Protein AF-A0A1T5EWT8-F1 (afdb_monomer)

Radius of gyration: 28.23 Å; Cα contacts (8 Å, |Δi|>4): 73; chains: 1; bounding box: 55×45×78 Å

pLDDT: mean 75.73, std 15.2, range [33.06, 92.12]

Structure (mmCIF, N/CA/C/O backbone):
data_AF-A0A1T5EWT8-F1
#
_entry.id   AF-A0A1T5EWT8-F1
#
loop_
_atom_site.group_PDB
_atom_site.id
_atom_site.type_symbol
_atom_site.label_atom_id
_atom_site.label_alt_id
_atom_site.label_comp_id
_atom_site.label_asym_id
_atom_site.label_entity_id
_atom_site.label_seq_id
_atom_site.pdbx_PDB_ins_code
_atom_site.Cartn_x
_atom_site.Cartn_y
_atom_site.Cartn_z
_atom_site.occupancy
_atom_site.B_iso_or_equiv
_atom_site.auth_seq_id
_atom_site.auth_comp_id
_atom_site.auth_asym_id
_atom_site.auth_atom_id
_atom_site.pdbx_PDB_model_num
ATOM 1 N N . MET A 1 1 ? -28.311 -29.388 28.826 1.00 36.34 1 MET A N 1
ATOM 2 C CA . MET A 1 1 ? -28.467 -27.933 29.037 1.00 36.34 1 MET A CA 1
ATOM 3 C C . MET A 1 1 ? -27.223 -27.463 29.770 1.00 36.34 1 MET A C 1
ATOM 5 O O . MET A 1 1 ? -27.088 -27.756 30.947 1.00 36.34 1 MET A O 1
ATOM 9 N N . ALA A 1 2 ? -26.249 -26.907 29.046 1.00 33.06 2 ALA A N 1
ATOM 10 C CA . ALA A 1 2 ? -24.968 -26.504 29.621 1.00 33.06 2 ALA A CA 1
ATOM 11 C C . ALA A 1 2 ? -25.126 -25.134 30.290 1.00 33.06 2 ALA A C 1
ATOM 13 O O . ALA A 1 2 ? -25.465 -24.161 29.621 1.00 33.06 2 ALA A O 1
ATOM 14 N N . SER A 1 3 ? -24.929 -25.077 31.607 1.00 34.56 3 SER A N 1
ATOM 15 C CA . SER A 1 3 ? -24.889 -23.830 32.364 1.00 34.56 3 SER A CA 1
ATOM 16 C C . SER A 1 3 ? -23.587 -23.098 32.050 1.00 34.56 3 SER A C 1
ATOM 18 O O . SER A 1 3 ? -22.506 -23.507 32.478 1.00 34.56 3 SER A O 1
ATOM 20 N N . THR A 1 4 ? -23.682 -22.010 31.299 1.00 40.22 4 THR A N 1
ATOM 21 C CA . THR A 1 4 ? -22.616 -21.023 31.153 1.00 40.22 4 THR A CA 1
ATOM 22 C C . THR A 1 4 ? -22.440 -20.303 32.488 1.00 40.22 4 THR A C 1
ATOM 24 O O . THR A 1 4 ? -23.120 -19.324 32.785 1.00 40.22 4 THR A O 1
ATOM 27 N N . HIS A 1 5 ? -21.519 -20.798 33.316 1.00 33.97 5 HIS A N 1
ATOM 28 C CA . HIS A 1 5 ? -20.919 -19.996 34.374 1.00 33.97 5 HIS A CA 1
ATOM 29 C C . HIS A 1 5 ? -20.080 -18.903 33.704 1.00 33.97 5 HIS A C 1
ATOM 31 O O . HIS A 1 5 ? -18.910 -19.102 33.388 1.00 33.97 5 HIS A O 1
ATOM 37 N N . VAL A 1 6 ? -20.700 -17.752 33.442 1.00 40.50 6 VAL A N 1
ATOM 38 C CA . VAL A 1 6 ? -19.966 -16.504 33.228 1.00 40.50 6 VAL A CA 1
ATOM 39 C C . VAL A 1 6 ? -19.282 -16.216 34.559 1.00 40.50 6 VAL A C 1
ATOM 41 O O . VAL A 1 6 ? -19.952 -15.911 35.545 1.00 40.50 6 VAL A O 1
ATOM 44 N N . GLY A 1 7 ? -17.968 -16.435 34.615 1.00 40.06 7 GLY A N 1
ATOM 45 C CA . GLY A 1 7 ? -17.171 -16.154 35.802 1.00 40.06 7 GLY A CA 1
ATOM 46 C C . GLY A 1 7 ? -17.438 -14.724 36.259 1.00 40.06 7 GLY A C 1
ATOM 47 O O . GLY A 1 7 ? -17.273 -13.782 35.486 1.00 40.06 7 GLY A O 1
ATOM 48 N N . GLN A 1 8 ? -17.897 -14.569 37.501 1.00 40.59 8 GLN A N 1
ATOM 49 C CA . GLN A 1 8 ? -17.891 -13.278 38.173 1.00 40.59 8 GLN A CA 1
ATOM 50 C C . GLN A 1 8 ? -16.434 -12.820 38.218 1.00 40.59 8 GLN A C 1
ATOM 52 O O . GLN A 1 8 ? -15.625 -13.416 38.925 1.00 40.59 8 GLN A O 1
ATOM 57 N N . ALA A 1 9 ? -16.088 -11.804 37.427 1.00 42.19 9 ALA A N 1
ATOM 58 C CA . ALA A 1 9 ? -14.804 -11.137 37.554 1.00 42.19 9 ALA A CA 1
ATOM 59 C C . ALA A 1 9 ? -14.695 -10.614 38.995 1.00 42.19 9 ALA A C 1
ATOM 61 O O . ALA A 1 9 ? -15.538 -9.828 39.437 1.00 42.19 9 ALA A O 1
ATOM 62 N N . ASN A 1 10 ? -13.700 -11.098 39.743 1.00 46.22 10 ASN A N 1
ATOM 63 C CA . ASN A 1 10 ? -13.383 -10.566 41.062 1.00 46.22 10 ASN A CA 1
ATOM 64 C C . ASN A 1 10 ? -13.120 -9.063 40.916 1.00 46.22 10 ASN A C 1
ATOM 66 O O . ASN A 1 10 ? -12.377 -8.644 40.031 1.00 46.22 10 ASN A O 1
ATOM 70 N N . GLN A 1 11 ? -13.695 -8.242 41.799 1.00 49.72 11 GLN A N 1
ATOM 71 C CA . GLN A 1 11 ? -13.487 -6.787 41.782 1.00 49.72 11 GLN A CA 1
ATOM 72 C C . GLN A 1 11 ? -12.001 -6.386 41.880 1.00 49.72 11 GLN A C 1
ATOM 74 O O . GLN A 1 11 ? -11.650 -5.270 41.517 1.00 49.72 11 GLN A O 1
ATOM 79 N N . SER A 1 12 ? -11.130 -7.293 42.334 1.00 46.75 12 SER A N 1
ATOM 80 C CA . SER A 1 12 ? -9.677 -7.112 42.395 1.00 46.75 12 SER A CA 1
ATOM 81 C C . SER A 1 12 ? -8.965 -7.143 41.038 1.00 46.75 12 SER A C 1
ATOM 83 O O . SER A 1 12 ? -7.835 -6.673 40.968 1.00 46.75 12 SER A O 1
ATOM 85 N N . ASP A 1 13 ? -9.598 -7.661 39.980 1.00 46.41 13 ASP A N 1
ATOM 86 C CA . ASP A 1 13 ? -9.017 -7.712 38.625 1.00 46.41 13 ASP A CA 1
ATOM 87 C C . ASP A 1 13 ? -9.466 -6.527 37.750 1.00 46.41 13 ASP A C 1
ATOM 89 O O . ASP A 1 13 ? -9.161 -6.453 36.558 1.00 46.41 13 ASP A O 1
ATOM 93 N N . LEU A 1 14 ? -10.196 -5.571 38.334 1.00 51.03 14 LEU A N 1
ATOM 94 C CA . LEU A 1 14 ? -10.578 -4.335 37.663 1.00 51.03 14 LEU A CA 1
ATOM 95 C C . LEU A 1 14 ? -9.383 -3.379 37.641 1.00 51.03 14 LEU A C 1
ATOM 97 O O . LEU A 1 14 ? -9.090 -2.685 38.613 1.00 51.03 14 LEU A O 1
ATOM 101 N N . VAL A 1 15 ? -8.707 -3.312 36.497 1.00 52.56 15 VAL A N 1
ATOM 102 C CA . VAL A 1 15 ? -7.707 -2.277 36.232 1.00 52.56 15 VAL A CA 1
ATOM 103 C C . VAL A 1 15 ? -8.440 -0.978 35.893 1.00 52.56 15 VAL A C 1
ATOM 105 O O . VAL A 1 15 ? -8.983 -0.828 34.799 1.00 52.56 15 VAL A O 1
ATOM 108 N N . SER A 1 16 ? -8.477 -0.029 36.833 1.00 55.56 16 SER A N 1
ATOM 109 C CA . SER A 1 16 ? -8.959 1.327 36.556 1.00 55.56 16 SER A CA 1
ATOM 110 C C . SER A 1 16 ? -7.821 2.171 35.988 1.00 55.56 16 SER A C 1
ATOM 112 O O . SER A 1 16 ? -6.844 2.448 36.685 1.00 55.56 16 SER A O 1
ATOM 114 N N . VAL A 1 17 ? -7.949 2.597 34.735 1.00 58.59 17 VAL A N 1
ATOM 115 C CA . VAL A 1 17 ? -7.012 3.539 34.113 1.00 58.59 17 VAL A CA 1
ATOM 116 C C . VAL A 1 17 ? -7.617 4.934 34.196 1.00 58.59 17 VAL A C 1
ATOM 118 O O . VAL A 1 17 ? -8.665 5.190 33.602 1.00 58.59 17 VAL A O 1
ATOM 121 N N . ASP A 1 18 ? -6.973 5.827 34.946 1.00 60.41 18 ASP A N 1
ATOM 122 C CA . ASP A 1 18 ? -7.370 7.232 34.993 1.00 60.41 18 ASP A CA 1
ATOM 123 C C . ASP A 1 18 ? -6.836 7.955 33.750 1.00 60.41 18 ASP A C 1
ATOM 125 O O . ASP A 1 18 ? -5.627 8.036 33.521 1.00 60.41 18 ASP A O 1
ATOM 129 N N . VAL A 1 19 ? -7.747 8.440 32.907 1.00 65.06 19 VAL A N 1
ATOM 130 C CA . VAL A 1 19 ? -7.409 9.163 31.679 1.00 65.06 19 VAL A CA 1
ATOM 131 C C . VAL A 1 19 ? -7.452 10.655 31.985 1.00 65.06 19 VAL A C 1
ATOM 133 O O . VAL A 1 19 ? -8.517 11.218 32.253 1.00 65.06 19 VAL A O 1
ATOM 136 N N . SER A 1 20 ? -6.300 11.322 31.909 1.00 68.12 20 SER A N 1
ATOM 137 C CA . SER A 1 20 ? -6.200 12.762 32.162 1.00 68.12 20 SER A CA 1
ATOM 138 C C . SER A 1 20 ? -7.182 13.555 31.287 1.00 68.12 20 SER A C 1
ATOM 140 O O . SER A 1 20 ? -7.195 13.421 30.067 1.00 68.12 20 SER A O 1
ATOM 142 N N . GLY A 1 21 ? -8.019 14.386 31.918 1.00 65.94 21 GLY A N 1
ATOM 143 C CA . GLY A 1 21 ? -9.038 15.200 31.242 1.00 65.94 21 GLY A CA 1
ATOM 144 C C . GLY A 1 21 ? -10.405 14.525 31.083 1.00 65.94 21 GLY A C 1
ATOM 145 O O . GLY A 1 21 ? -11.394 15.214 30.843 1.00 65.94 21 GLY A O 1
ATOM 146 N N . ALA A 1 22 ? -10.518 13.214 31.310 1.00 61.38 22 ALA A N 1
ATOM 147 C CA . ALA A 1 22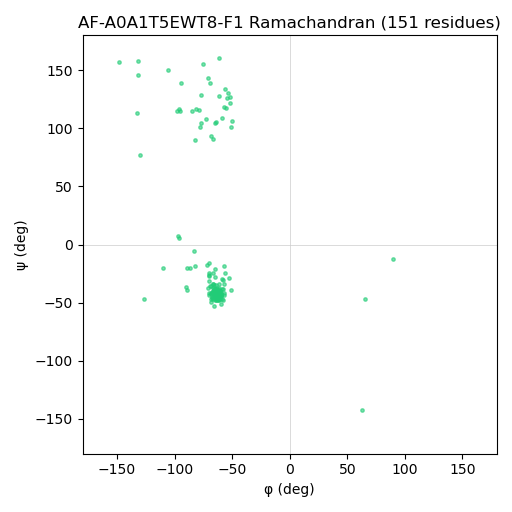 ? -11.796 12.512 31.198 1.00 61.38 22 ALA A CA 1
ATOM 148 C C . ALA A 1 22 ? -12.786 12.888 32.319 1.00 61.38 22 ALA A C 1
ATOM 150 O O . ALA A 1 22 ? -13.996 12.803 32.118 1.00 61.38 22 ALA A O 1
ATOM 151 N N . ALA A 1 23 ? -12.285 13.347 33.471 1.00 65.62 23 ALA A N 1
ATOM 152 C CA . ALA A 1 23 ? -13.091 13.905 34.563 1.00 65.62 23 ALA A CA 1
ATOM 153 C C . ALA A 1 23 ? -13.704 15.283 34.235 1.00 65.62 23 ALA A C 1
ATOM 155 O O . ALA A 1 23 ? -14.624 15.725 34.916 1.00 65.62 23 ALA A O 1
ATOM 156 N N . VAL A 1 24 ? -13.203 15.964 33.197 1.00 71.62 24 VAL A N 1
ATOM 157 C CA . VAL A 1 24 ? -13.738 17.253 32.721 1.00 71.62 24 VAL A CA 1
ATOM 158 C C . VAL A 1 24 ? -14.953 17.037 31.806 1.00 71.62 24 VAL A C 1
ATOM 160 O O . VAL A 1 24 ? -15.758 17.944 31.602 1.00 71.62 24 VAL A O 1
ATOM 163 N N . LEU A 1 25 ? -15.120 15.822 31.271 1.00 66.12 25 LEU A N 1
ATOM 164 C CA . LEU A 1 25 ? -16.268 15.446 30.453 1.00 66.12 25 LEU A CA 1
ATOM 165 C C . LEU A 1 25 ? -17.484 15.191 31.351 1.00 66.12 25 LEU A C 1
ATOM 167 O O . LEU A 1 25 ? -17.421 14.397 32.287 1.00 66.12 25 LEU A O 1
ATOM 171 N N . SER A 1 26 ? -18.610 15.830 31.039 1.00 76.56 26 SER A N 1
ATOM 172 C CA . SER A 1 26 ? -19.885 15.630 31.737 1.00 76.56 26 SER A CA 1
ATOM 173 C C . SER A 1 26 ? -21.036 15.420 30.748 1.00 76.56 26 SER A C 1
ATOM 175 O O . SER A 1 26 ? -20.939 15.775 29.570 1.00 76.56 26 SER A O 1
ATOM 177 N N . GLY A 1 27 ? -22.121 14.798 31.219 1.00 79.62 27 GLY A N 1
ATOM 178 C CA . GLY A 1 27 ? -23.321 14.531 30.419 1.00 79.62 27 GLY A CA 1
ATOM 179 C C . GLY A 1 27 ? -23.070 13.594 29.231 1.00 79.62 27 GLY A C 1
ATOM 180 O O . GLY A 1 27 ? -22.273 12.663 29.316 1.00 79.62 27 GLY A O 1
ATOM 181 N N . ALA A 1 28 ? -23.729 13.861 28.102 1.00 74.81 28 ALA A N 1
ATOM 182 C CA . ALA A 1 28 ? -23.690 13.011 26.907 1.00 74.81 28 ALA A CA 1
ATOM 183 C C . ALA A 1 28 ? -22.274 12.796 26.331 1.00 74.81 28 ALA A C 1
ATOM 185 O O . ALA A 1 28 ? -21.981 11.739 25.777 1.00 74.81 28 ALA A O 1
ATOM 186 N N . ALA A 1 29 ? -21.362 13.763 26.489 1.00 70.00 29 ALA A N 1
ATOM 187 C CA . ALA A 1 29 ? -19.979 13.622 26.027 1.00 70.00 29 ALA A CA 1
ATOM 188 C C . ALA A 1 29 ? -19.217 12.536 26.805 1.00 70.00 29 ALA A C 1
ATOM 190 O O . ALA A 1 29 ? -18.384 11.831 26.234 1.00 70.00 29 ALA A O 1
ATOM 191 N N . ARG A 1 30 ? -19.530 12.376 28.098 1.00 76.44 30 ARG A N 1
ATOM 192 C CA . ARG A 1 30 ? -18.946 11.328 28.938 1.00 76.44 30 ARG A CA 1
ATOM 193 C C . ARG A 1 30 ? -19.451 9.946 28.529 1.00 76.44 30 ARG A C 1
ATOM 195 O O . ARG A 1 30 ? -18.649 9.028 28.416 1.00 76.44 30 ARG A O 1
ATOM 202 N N . GLU A 1 31 ? -20.742 9.816 28.238 1.00 73.44 31 GLU A N 1
ATOM 203 C CA . GLU A 1 31 ? -21.340 8.551 27.789 1.00 73.44 31 GLU A CA 1
ATOM 204 C C . GLU A 1 31 ? -20.754 8.078 26.452 1.00 73.44 31 GLU A C 1
ATOM 206 O O . GLU A 1 31 ? -20.399 6.907 26.310 1.00 73.44 31 GLU A O 1
ATOM 211 N N . VAL A 1 32 ? -20.584 8.995 25.491 1.00 75.00 32 VAL A N 1
ATOM 212 C CA . VAL A 1 32 ? -19.951 8.695 24.194 1.00 75.00 32 VAL A CA 1
ATOM 213 C C . VAL A 1 32 ? -18.498 8.265 24.383 1.00 75.00 32 VAL A C 1
ATOM 215 O O . VAL A 1 32 ? -18.066 7.278 23.789 1.00 75.00 32 VAL A O 1
ATOM 218 N N . PHE A 1 33 ? -17.752 8.967 25.236 1.00 74.50 33 PHE A N 1
ATOM 219 C CA . PHE A 1 33 ? -16.370 8.623 25.555 1.00 74.50 33 PHE A CA 1
ATOM 220 C C . PHE A 1 33 ? -16.252 7.245 26.223 1.00 74.50 33 PHE A C 1
ATOM 222 O O . PHE A 1 33 ? -15.457 6.415 25.783 1.00 74.50 33 PHE A O 1
ATOM 229 N N . ASP A 1 34 ? -17.078 6.964 27.232 1.00 79.19 34 ASP A N 1
ATOM 230 C CA . ASP A 1 34 ? -17.0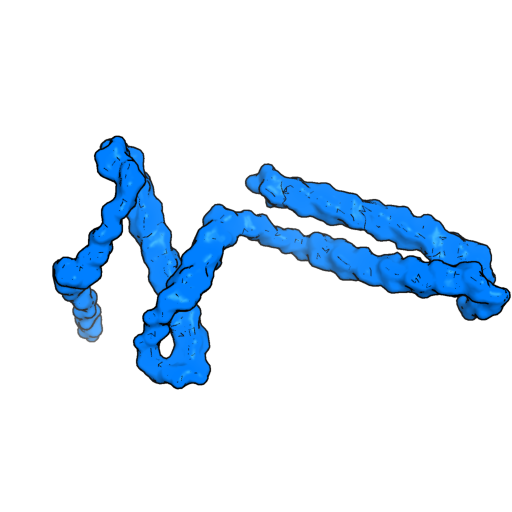82 5.672 27.925 1.00 79.19 34 ASP A CA 1
ATOM 231 C C . ASP A 1 34 ? -17.477 4.528 26.981 1.00 79.19 34 ASP A C 1
ATOM 233 O O . ASP A 1 34 ? -16.902 3.439 27.052 1.00 79.19 34 ASP A O 1
ATOM 237 N N . SER A 1 35 ? -18.422 4.766 26.067 1.00 75.25 35 SER A N 1
ATOM 238 C CA . SER A 1 35 ? -18.784 3.801 25.026 1.00 75.25 35 SER A CA 1
ATOM 239 C C . SER A 1 35 ? -17.624 3.544 24.061 1.00 75.25 35 SER A C 1
ATOM 241 O O . SER A 1 35 ? -17.320 2.388 23.767 1.00 75.25 35 SER A O 1
ATOM 243 N N . ALA A 1 36 ? -16.951 4.600 23.597 1.00 75.25 36 ALA A N 1
ATOM 244 C CA . ALA A 1 36 ? -15.827 4.490 22.672 1.00 75.25 36 ALA A CA 1
ATOM 245 C C . ALA A 1 36 ? -14.636 3.751 23.299 1.00 75.25 36 ALA A C 1
ATOM 247 O O . ALA A 1 36 ? -14.049 2.881 22.659 1.00 75.25 36 ALA A O 1
ATOM 248 N N . ILE A 1 37 ? -14.312 4.028 24.567 1.00 80.38 37 ILE A N 1
ATOM 249 C CA . ILE A 1 37 ? -13.247 3.312 25.282 1.00 80.38 37 ILE A CA 1
ATOM 250 C C . ILE A 1 37 ? -13.602 1.844 25.489 1.00 80.38 37 ILE A C 1
ATOM 252 O O . ILE A 1 37 ? -12.746 0.983 25.292 1.00 80.38 37 ILE A O 1
ATOM 256 N N . LYS A 1 38 ? -14.847 1.532 25.870 1.00 80.12 38 LYS A N 1
ATOM 257 C CA . LYS A 1 38 ? -15.281 0.135 26.016 1.00 80.12 38 LYS A CA 1
ATOM 258 C C . LYS A 1 38 ? -15.152 -0.620 24.700 1.00 80.12 38 LYS A C 1
ATOM 260 O O . LYS A 1 38 ? -14.637 -1.733 24.697 1.00 80.12 38 LYS A O 1
ATOM 265 N N . GLN A 1 39 ? -15.575 -0.008 23.598 1.00 80.50 39 GLN A N 1
ATOM 266 C CA . GLN A 1 39 ? -15.438 -0.605 22.276 1.00 80.50 39 GLN A CA 1
ATOM 267 C C . GLN A 1 39 ? -13.964 -0.810 21.901 1.00 80.50 39 GLN A C 1
ATOM 269 O O . GLN A 1 39 ? -13.584 -1.912 21.519 1.00 80.50 39 GLN A O 1
ATOM 274 N N . TYR A 1 40 ? -13.122 0.206 22.100 1.00 81.38 40 TYR A N 1
ATOM 275 C CA . TYR A 1 40 ? -11.682 0.116 21.861 1.00 81.38 40 TYR A CA 1
ATOM 276 C C . TYR A 1 40 ? -11.021 -1.004 22.677 1.00 81.38 40 TYR A C 1
ATOM 278 O O . TYR A 1 40 ? -10.224 -1.774 22.148 1.00 81.38 40 TYR A O 1
ATOM 286 N N . ALA A 1 41 ? -11.376 -1.136 23.957 1.00 83.00 41 ALA A N 1
ATOM 287 C CA . ALA A 1 41 ? -10.854 -2.192 24.818 1.00 83.00 41 ALA A CA 1
ATOM 288 C C . ALA A 1 41 ? -11.271 -3.590 24.333 1.00 83.00 41 ALA A C 1
ATOM 290 O O . ALA A 1 41 ? -10.455 -4.509 24.356 1.00 83.00 41 ALA A O 1
ATOM 291 N N . VAL A 1 42 ? -12.515 -3.750 23.867 1.00 84.38 42 VAL A N 1
ATOM 292 C CA . VAL A 1 42 ? -12.997 -5.015 23.289 1.00 84.38 42 VAL A CA 1
ATOM 293 C C . VAL A 1 42 ? -12.233 -5.354 22.010 1.00 84.38 42 VAL A C 1
ATOM 295 O O . VAL A 1 42 ? -11.743 -6.473 21.885 1.00 84.38 42 VAL A O 1
ATOM 298 N N . GLU A 1 43 ? -12.074 -4.393 21.099 1.00 83.75 43 GLU A N 1
ATOM 299 C CA . GLU A 1 43 ? -11.318 -4.584 19.854 1.00 83.75 43 GLU A CA 1
ATOM 300 C C . GLU A 1 43 ? -9.849 -4.938 20.133 1.00 83.75 43 GLU A C 1
ATOM 302 O O . GLU A 1 43 ? -9.294 -5.827 19.486 1.00 83.75 43 GLU A O 1
ATOM 307 N N . LEU A 1 44 ? -9.233 -4.301 21.138 1.00 86.12 44 LEU A N 1
ATOM 308 C CA . LEU A 1 44 ? -7.863 -4.589 21.569 1.00 86.12 44 LEU A CA 1
ATOM 309 C C . LEU A 1 44 ? -7.707 -5.999 22.103 1.00 86.12 44 LEU A C 1
ATOM 311 O O . LEU A 1 44 ? -6.789 -6.707 21.691 1.00 86.12 44 LEU A O 1
ATOM 315 N N . LEU A 1 45 ? -8.599 -6.425 22.989 1.00 86.94 45 LEU A N 1
ATOM 316 C CA . LEU A 1 45 ? -8.546 -7.772 23.544 1.00 86.94 45 LEU A CA 1
ATOM 317 C C . LEU A 1 45 ? -8.775 -8.840 22.470 1.00 86.94 45 LEU A C 1
ATOM 319 O O . LEU A 1 45 ? -8.090 -9.864 22.492 1.00 86.94 45 LEU A O 1
ATOM 323 N N . ASP A 1 46 ? -9.674 -8.595 21.515 1.00 86.69 46 ASP A N 1
ATOM 324 C CA . ASP A 1 46 ? -9.929 -9.524 20.413 1.00 86.69 46 ASP A CA 1
ATOM 325 C C . ASP A 1 46 ? -8.697 -9.666 19.507 1.00 86.69 46 ASP A C 1
ATOM 327 O O . ASP A 1 46 ? -8.213 -10.775 19.273 1.00 86.69 46 ASP A O 1
ATOM 331 N N . GLU A 1 47 ? -8.087 -8.552 19.098 1.00 85.75 47 GLU A N 1
ATOM 332 C CA . GLU A 1 47 ? -6.898 -8.579 18.243 1.00 85.75 47 GLU A CA 1
ATOM 333 C C . GLU A 1 47 ? -5.687 -9.208 18.952 1.00 85.75 47 GLU A C 1
ATOM 335 O O . GLU A 1 47 ? -4.953 -10.012 18.369 1.00 85.75 47 GLU A O 1
ATOM 340 N N . VAL A 1 48 ? -5.503 -8.908 20.240 1.00 88.50 48 VAL A N 1
ATOM 341 C CA . VAL A 1 48 ? -4.477 -9.551 21.071 1.00 88.50 48 VAL A CA 1
ATOM 342 C C . VAL A 1 48 ? -4.715 -11.059 21.159 1.00 88.50 48 VAL A C 1
ATOM 344 O O . VAL A 1 48 ? -3.757 -11.829 21.059 1.00 88.50 48 VAL A O 1
ATOM 347 N N . SER A 1 49 ? -5.969 -11.500 21.288 1.00 86.69 49 SER A N 1
ATOM 348 C CA . SER A 1 49 ? -6.309 -12.925 21.313 1.00 86.69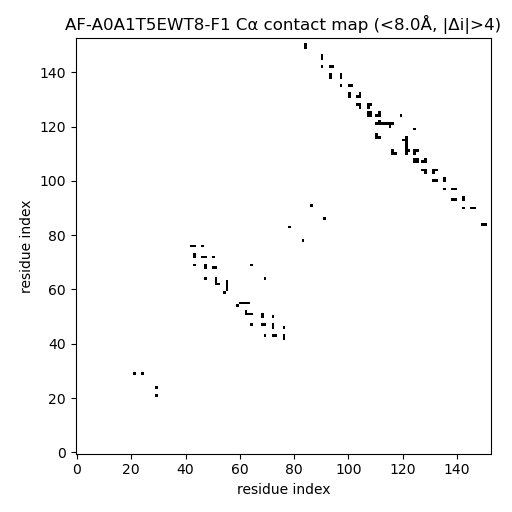 49 SER A CA 1
ATOM 349 C C . SER A 1 49 ? -5.987 -13.628 19.989 1.00 86.69 49 SER A C 1
ATOM 351 O O . SER A 1 49 ? -5.513 -14.765 19.995 1.00 86.69 49 SER A O 1
ATOM 353 N N . LEU A 1 50 ? -6.145 -12.946 18.849 1.00 85.69 50 LEU A N 1
ATOM 354 C CA . LEU A 1 50 ? -5.767 -13.480 17.539 1.00 85.69 50 LEU A CA 1
ATOM 355 C C . LEU A 1 50 ? -4.252 -13.671 17.420 1.00 85.69 50 LEU A C 1
ATOM 357 O O . LEU A 1 50 ? -3.796 -14.724 16.960 1.00 85.69 50 LEU A O 1
ATOM 361 N N . TYR A 1 51 ? -3.464 -12.690 17.861 1.00 83.12 51 TYR A N 1
ATOM 362 C CA . TYR A 1 51 ? -2.003 -12.804 17.880 1.00 83.12 51 TYR A CA 1
ATOM 363 C C . TYR A 1 51 ? -1.512 -13.869 18.863 1.00 83.12 51 TYR A C 1
ATOM 365 O O . TYR A 1 51 ? -0.570 -14.604 18.553 1.00 83.12 51 TYR A O 1
ATOM 373 N N . GLU A 1 52 ? -2.160 -13.992 20.021 1.00 86.31 52 GLU A N 1
ATOM 374 C CA . GLU A 1 52 ? -1.913 -15.068 20.980 1.00 86.31 52 GLU A CA 1
ATOM 375 C C . GLU A 1 52 ? -2.172 -16.429 20.330 1.00 86.31 52 GLU A C 1
ATOM 377 O O . GLU A 1 52 ? -1.273 -17.264 20.298 1.00 86.31 52 GLU A O 1
ATOM 382 N N . LEU A 1 53 ? -3.334 -16.620 19.700 1.00 84.88 53 LEU A N 1
ATOM 383 C CA . LEU A 1 53 ? -3.696 -17.858 19.007 1.00 84.88 53 LEU A CA 1
ATOM 384 C C . LEU A 1 53 ? -2.686 -18.249 17.921 1.00 84.88 53 LEU A C 1
ATOM 386 O O . LEU A 1 53 ? -2.348 -19.429 17.787 1.00 84.88 53 LEU A O 1
ATOM 390 N N . GLN A 1 54 ? -2.202 -17.282 17.139 1.00 82.38 54 GLN A N 1
ATOM 391 C CA . GLN A 1 54 ? -1.174 -17.517 16.121 1.00 82.38 54 GLN A CA 1
ATOM 392 C C . GLN A 1 54 ? 0.168 -17.907 16.743 1.00 82.38 54 GLN A C 1
ATOM 394 O O . GLN A 1 54 ? 0.829 -18.823 16.253 1.00 82.38 54 GLN A O 1
ATOM 399 N N . HIS A 1 55 ? 0.564 -17.240 17.826 1.00 80.50 55 HIS A N 1
ATOM 400 C CA . HIS A 1 55 ? 1.812 -17.529 18.523 1.00 80.50 55 HIS A CA 1
ATOM 401 C C . HIS A 1 55 ? 1.767 -18.900 19.214 1.00 80.50 55 HIS A C 1
ATOM 403 O O . HIS A 1 55 ? 2.696 -19.696 19.075 1.00 80.50 55 HIS A O 1
ATOM 409 N N . ARG A 1 56 ? 0.642 -19.224 19.860 1.00 77.81 56 ARG A N 1
ATOM 410 C CA . ARG A 1 56 ? 0.378 -20.491 20.550 1.00 77.81 56 ARG A CA 1
ATOM 411 C C . ARG A 1 56 ? 0.498 -21.697 19.629 1.00 77.81 56 ARG A C 1
ATOM 413 O O . ARG A 1 56 ? 1.055 -22.717 20.013 1.00 77.81 56 ARG A O 1
ATOM 420 N N . ARG A 1 57 ? 0.054 -21.571 18.373 1.00 73.00 57 ARG A N 1
ATOM 421 C CA . ARG A 1 57 ? 0.243 -22.630 17.363 1.00 73.00 57 ARG A CA 1
ATOM 422 C C . ARG A 1 57 ? 1.713 -23.019 17.165 1.00 73.00 57 ARG A C 1
ATOM 424 O O . ARG A 1 57 ? 1.964 -24.142 16.745 1.00 73.00 57 ARG A O 1
ATOM 431 N N . ASN A 1 58 ? 2.651 -22.123 17.476 1.00 72.75 58 ASN A N 1
ATOM 432 C CA . ASN A 1 58 ? 4.072 -22.298 17.194 1.00 72.75 58 ASN A CA 1
ATOM 433 C C . ASN A 1 58 ? 4.945 -22.514 18.442 1.00 72.75 58 ASN A C 1
ATOM 435 O O . ASN A 1 58 ? 6.058 -23.010 18.285 1.00 72.75 58 ASN A O 1
ATOM 439 N N . THR A 1 59 ? 4.505 -22.139 19.653 1.00 76.25 59 THR A N 1
ATOM 440 C CA . THR A 1 59 ? 5.407 -22.090 20.827 1.00 76.25 59 THR A CA 1
ATOM 441 C C . THR A 1 59 ? 4.947 -22.871 22.058 1.00 76.25 59 THR A C 1
ATOM 443 O O . THR A 1 59 ? 5.750 -23.590 22.647 1.00 76.25 59 THR A O 1
ATOM 446 N N . SER A 1 60 ? 3.688 -22.753 22.478 1.00 74.44 60 SER A N 1
ATOM 447 C CA . SER A 1 60 ? 3.198 -23.295 23.756 1.00 74.44 60 SER A CA 1
ATOM 448 C C . SER A 1 60 ? 1.733 -23.702 23.647 1.00 74.44 60 SER A C 1
ATOM 450 O O . SER A 1 60 ? 1.020 -23.190 22.804 1.00 74.44 60 SER A O 1
ATOM 452 N N . ILE A 1 61 ? 1.252 -24.604 24.503 1.00 74.94 61 ILE A N 1
ATOM 453 C CA . ILE A 1 61 ? -0.172 -24.996 24.558 1.00 74.94 61 ILE A CA 1
ATOM 454 C C . ILE A 1 61 ? -0.973 -24.043 25.465 1.00 74.94 61 ILE A C 1
ATOM 456 O O . ILE A 1 61 ? -2.196 -23.953 25.358 1.00 74.94 61 ILE A O 1
ATOM 460 N N . VAL A 1 62 ? -0.290 -23.318 26.354 1.00 80.94 62 VAL A N 1
ATOM 461 C CA . VAL A 1 62 ? -0.910 -22.435 27.350 1.00 80.94 62 VAL A CA 1
ATOM 4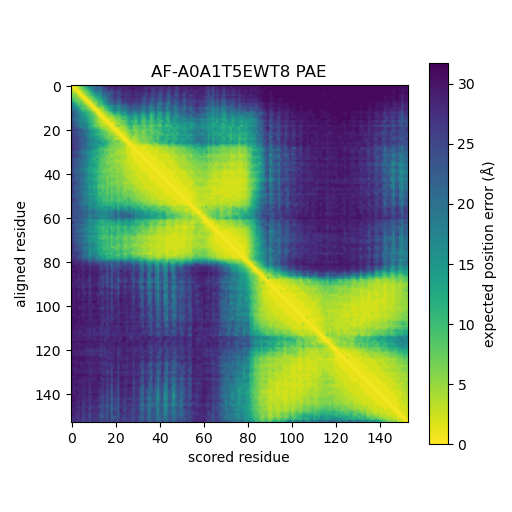62 C C . VAL A 1 62 ? -0.986 -21.003 26.815 1.00 80.94 62 VAL A C 1
ATOM 464 O O . VAL A 1 62 ? 0.006 -20.549 26.239 1.00 80.94 62 VAL A O 1
ATOM 467 N N . PRO A 1 63 ? -2.099 -20.275 27.039 1.00 76.31 63 PRO A N 1
ATOM 468 C CA . PRO A 1 63 ? -2.205 -18.887 26.623 1.00 76.31 63 PRO A CA 1
ATOM 469 C C . PRO A 1 63 ? -1.173 -17.986 27.292 1.00 76.31 63 PRO A C 1
ATOM 471 O O . PRO A 1 63 ? -1.055 -17.979 28.519 1.00 76.31 63 PRO A O 1
ATOM 474 N N . GLN A 1 64 ? -0.438 -17.217 26.491 1.00 80.75 64 GLN A N 1
ATOM 475 C CA . GLN A 1 64 ? 0.560 -16.266 26.980 1.00 80.75 64 GLN A CA 1
ATOM 476 C C . GLN A 1 64 ? 0.383 -14.922 26.286 1.00 80.75 64 GLN A C 1
ATOM 478 O O . GLN A 1 64 ? 0.626 -14.791 25.089 1.00 80.75 64 GLN A O 1
ATOM 483 N N . TYR A 1 65 ? -0.013 -13.920 27.066 1.00 82.38 65 TYR A N 1
ATOM 484 C CA . TYR A 1 65 ? -0.148 -12.547 26.605 1.00 82.38 65 TYR A CA 1
ATOM 485 C C . TYR A 1 65 ? 1.115 -11.769 26.954 1.00 82.38 65 TYR A C 1
ATOM 487 O O . TYR A 1 65 ? 1.457 -11.598 28.124 1.00 82.38 65 TYR A O 1
ATOM 495 N N . THR A 1 66 ? 1.822 -11.305 25.931 1.00 83.44 66 THR A N 1
ATOM 496 C CA . THR A 1 66 ? 3.041 -10.505 26.078 1.00 83.44 66 THR A CA 1
ATOM 497 C C . THR A 1 66 ? 2.766 -9.042 25.754 1.00 83.44 66 THR A C 1
ATOM 499 O O . THR A 1 66 ? 1.940 -8.720 24.899 1.00 83.44 66 THR A O 1
ATOM 502 N N . SER A 1 67 ? 3.511 -8.133 26.385 1.00 82.25 67 SER A N 1
ATOM 503 C CA . SER A 1 67 ? 3.438 -6.697 26.085 1.00 82.25 67 SER A CA 1
ATOM 504 C C . SER A 1 67 ? 3.735 -6.384 24.612 1.00 82.25 67 SER A C 1
ATOM 506 O O . SER A 1 67 ? 3.152 -5.458 24.056 1.00 82.25 67 SER A O 1
ATOM 508 N N . ALA A 1 68 ? 4.576 -7.187 23.951 1.00 78.06 68 ALA A N 1
ATOM 509 C CA . ALA A 1 68 ? 4.866 -7.061 22.523 1.00 78.06 68 ALA A CA 1
ATOM 510 C C . ALA A 1 68 ? 3.641 -7.358 21.636 1.00 78.06 68 ALA A C 1
ATOM 512 O O . ALA A 1 68 ? 3.404 -6.650 20.655 1.00 78.06 68 ALA A O 1
ATOM 513 N N . GLN A 1 69 ? 2.839 -8.371 21.983 1.00 81.75 69 GLN A N 1
ATOM 514 C CA . GLN A 1 69 ? 1.592 -8.672 21.268 1.00 81.75 69 GLN A CA 1
ATOM 515 C C . GLN A 1 69 ? 0.557 -7.566 21.476 1.00 81.75 69 GLN A C 1
ATOM 517 O O . GLN A 1 69 ? -0.086 -7.160 20.512 1.00 81.75 69 GLN A O 1
ATOM 522 N N . VAL A 1 70 ? 0.451 -7.030 22.697 1.00 84.56 70 VAL A N 1
ATOM 523 C CA . VAL A 1 70 ? -0.439 -5.896 22.997 1.00 84.56 70 VAL A CA 1
ATOM 524 C C . VAL A 1 70 ? -0.045 -4.660 22.191 1.00 84.56 70 VAL A C 1
ATOM 526 O O . VAL A 1 70 ? -0.896 -4.090 21.518 1.00 84.56 70 VAL A O 1
ATOM 529 N N . ALA A 1 71 ? 1.240 -4.297 22.166 1.00 81.69 71 ALA A N 1
ATOM 530 C CA . ALA A 1 71 ? 1.724 -3.163 21.378 1.00 81.69 71 ALA A CA 1
ATOM 531 C C . ALA A 1 71 ? 1.483 -3.351 19.868 1.00 81.69 71 ALA A C 1
ATOM 533 O O . ALA A 1 71 ? 1.142 -2.406 19.161 1.00 81.69 71 ALA A O 1
ATOM 534 N N . THR A 1 72 ? 1.626 -4.580 19.361 1.00 83.69 72 THR A N 1
ATOM 535 C CA . THR A 1 72 ? 1.363 -4.885 17.945 1.00 83.69 72 THR A CA 1
ATOM 536 C C . THR A 1 72 ? -0.125 -4.755 17.617 1.00 83.69 72 THR A C 1
ATOM 538 O O . THR A 1 72 ? -0.484 -4.115 16.629 1.00 83.69 72 THR A O 1
ATOM 541 N N . ALA A 1 73 ? -0.995 -5.310 18.462 1.00 84.62 73 ALA A N 1
ATOM 542 C CA . ALA A 1 73 ? -2.443 -5.205 18.318 1.00 84.62 73 ALA A CA 1
ATOM 543 C C . ALA A 1 73 ? -2.930 -3.750 18.423 1.00 84.62 73 ALA A C 1
ATOM 545 O O . ALA A 1 73 ? -3.760 -3.319 17.624 1.00 84.62 73 ALA A O 1
ATOM 546 N N . GLU A 1 74 ? -2.361 -2.968 19.342 1.00 84.00 74 GLU A N 1
ATOM 547 C CA . GLU A 1 74 ? -2.636 -1.537 19.485 1.00 84.00 74 GLU A CA 1
ATOM 548 C C . GLU A 1 74 ? -2.312 -0.773 18.197 1.00 84.00 74 GLU A C 1
ATOM 550 O O . GLU A 1 74 ? -3.136 0.000 17.704 1.00 84.00 74 GLU A O 1
ATOM 555 N N . VAL A 1 75 ? -1.139 -1.028 17.603 1.00 82.12 75 VAL A N 1
ATOM 556 C CA . VAL A 1 75 ? -0.754 -0.435 16.315 1.00 82.12 75 VAL A CA 1
ATOM 557 C C . VAL A 1 75 ? -1.751 -0.819 15.225 1.00 82.12 75 VAL A C 1
ATOM 559 O O . VAL A 1 75 ? -2.143 0.042 14.439 1.00 82.12 75 VAL A O 1
ATOM 562 N N . VAL A 1 76 ? -2.200 -2.075 15.177 1.00 82.06 76 VAL A N 1
ATOM 563 C CA . VAL A 1 76 ? -3.196 -2.521 14.193 1.00 82.06 76 VAL A CA 1
ATOM 564 C C . VAL A 1 76 ? -4.526 -1.806 14.380 1.00 82.06 76 VAL A C 1
ATOM 566 O O . VAL A 1 76 ? -5.064 -1.315 13.398 1.00 82.06 76 VAL A O 1
ATOM 569 N N . ILE A 1 77 ? -5.047 -1.688 15.599 1.00 81.62 77 ILE A N 1
ATOM 570 C CA . ILE A 1 77 ? -6.349 -1.049 15.855 1.00 81.62 77 ILE A CA 1
ATOM 571 C C . ILE A 1 77 ? -6.287 0.448 15.593 1.00 81.62 77 ILE A C 1
ATOM 573 O O . ILE A 1 77 ? -7.160 1.002 14.921 1.00 81.62 77 ILE A O 1
ATOM 577 N N . ARG A 1 78 ? -5.201 1.096 16.016 1.00 75.75 78 ARG A N 1
ATOM 578 C CA . ARG A 1 78 ? -4.939 2.497 15.684 1.00 75.75 78 ARG A CA 1
ATOM 579 C C . ARG A 1 78 ? -4.860 2.709 14.169 1.00 75.75 78 ARG A C 1
ATOM 581 O O . ARG A 1 78 ? -5.386 3.696 13.663 1.00 75.75 78 ARG A O 1
ATOM 588 N N . ASN A 1 79 ? -4.275 1.754 13.447 1.00 70.50 79 ASN A N 1
ATOM 589 C CA . ASN A 1 7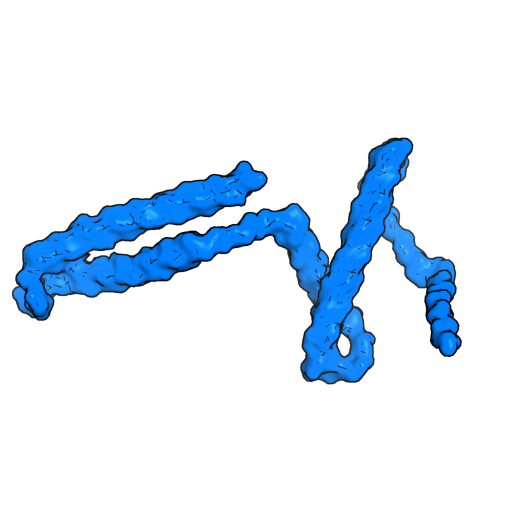9 ? -4.216 1.738 11.986 1.00 70.50 79 ASN A CA 1
ATOM 590 C C . ASN A 1 79 ? -5.476 1.170 11.310 1.00 70.50 79 ASN A C 1
ATOM 592 O O . ASN A 1 79 ? -5.533 1.195 10.089 1.00 70.50 79 ASN A O 1
ATOM 596 N N . ARG A 1 80 ? -6.458 0.642 12.052 1.00 69.44 80 ARG A N 1
ATOM 597 C CA . ARG A 1 80 ? -7.783 0.248 11.540 1.00 69.44 80 ARG A CA 1
ATOM 598 C C . ARG A 1 80 ? -8.762 1.414 11.625 1.00 69.44 80 ARG A C 1
ATOM 600 O O . ARG A 1 80 ? -9.560 1.586 10.711 1.00 69.44 80 ARG A O 1
ATOM 607 N N . GLY A 1 81 ? -8.661 2.234 12.678 1.00 50.91 81 GLY A N 1
ATOM 608 C CA . GLY A 1 81 ? -9.373 3.514 12.792 1.00 50.91 81 GLY A CA 1
ATOM 609 C C . GLY A 1 81 ? -8.903 4.552 11.766 1.00 50.91 81 GLY A C 1
ATOM 610 O O . GLY A 1 81 ? -9.670 5.418 11.354 1.00 50.91 81 GLY A O 1
ATOM 611 N N . ILE A 1 82 ? -7.667 4.416 11.282 1.00 45.62 82 ILE A N 1
ATOM 612 C CA . ILE A 1 82 ? -7.257 4.949 9.985 1.00 45.62 82 ILE A CA 1
ATOM 613 C C . ILE A 1 82 ? -7.715 3.908 8.974 1.00 45.62 82 ILE A C 1
ATOM 615 O O . ILE A 1 82 ? -6.973 2.979 8.689 1.00 45.62 82 ILE A O 1
ATOM 619 N N . THR A 1 83 ? -8.932 3.999 8.444 1.00 41.34 83 THR A N 1
ATOM 620 C CA . THR A 1 83 ? -9.282 3.224 7.251 1.00 41.34 83 THR A CA 1
ATOM 621 C C . THR A 1 83 ? -8.189 3.477 6.221 1.00 41.34 83 THR A C 1
ATOM 623 O O . THR A 1 83 ? -8.170 4.540 5.611 1.00 41.34 83 THR A O 1
ATOM 626 N N . VAL A 1 84 ? -7.241 2.549 6.052 1.00 48.16 84 VAL A N 1
ATOM 627 C CA . VAL A 1 84 ? -6.399 2.532 4.864 1.00 48.16 84 VAL A CA 1
ATOM 628 C C . VAL A 1 84 ? -7.418 2.236 3.779 1.00 48.16 84 VAL A C 1
ATOM 630 O O . VAL A 1 84 ? -7.933 1.111 3.766 1.00 48.16 84 VAL A O 1
ATOM 633 N N . PRO A 1 85 ? -7.823 3.233 2.967 1.00 49.25 85 PRO A N 1
ATOM 634 C CA . PRO A 1 85 ? -8.852 3.016 1.968 1.00 49.25 85 PRO A CA 1
ATOM 635 C C . PRO A 1 85 ? -8.402 1.801 1.173 1.00 49.25 85 PRO A C 1
ATOM 637 O O . PRO A 1 85 ? -7.228 1.719 0.795 1.00 49.25 85 PRO A O 1
ATOM 640 N N . GLY A 1 86 ? -9.285 0.804 1.060 1.00 52.62 86 GLY A N 1
ATOM 641 C CA . GLY A 1 86 ? -8.963 -0.456 0.406 1.00 52.62 86 GLY A CA 1
ATOM 642 C C . GLY A 1 86 ? -8.345 -0.127 -0.940 1.00 52.62 86 GLY A C 1
ATOM 643 O O . GLY A 1 86 ? -9.042 0.377 -1.817 1.00 52.62 86 GLY A O 1
ATOM 644 N N . ARG A 1 87 ? -7.021 -0.312 -1.052 1.00 58.41 87 ARG A N 1
ATOM 645 C CA . ARG A 1 87 ? -6.267 0.123 -2.225 1.00 58.41 87 ARG A CA 1
ATOM 646 C C . ARG A 1 87 ? -6.926 -0.517 -3.428 1.00 58.41 87 ARG A C 1
ATOM 648 O O . ARG A 1 87 ? -6.976 -1.746 -3.520 1.00 58.41 87 ARG A O 1
ATOM 655 N N . SER A 1 88 ? -7.452 0.312 -4.321 1.00 67.94 88 SER A N 1
ATOM 656 C CA . SER A 1 88 ? -8.108 -0.170 -5.525 1.00 67.94 88 SER A CA 1
ATOM 657 C C . SER A 1 88 ? -7.155 -1.111 -6.265 1.00 67.94 88 SER A C 1
ATOM 659 O O . SER A 1 88 ? -5.990 -0.771 -6.483 1.00 67.94 88 SER A O 1
ATOM 661 N N . TRP A 1 89 ? -7.621 -2.304 -6.651 1.00 72.88 89 TRP A N 1
ATOM 662 C CA . TRP A 1 89 ? -6.812 -3.278 -7.403 1.00 72.88 89 TRP A CA 1
ATOM 663 C C . TRP A 1 89 ? -6.193 -2.630 -8.660 1.00 72.88 89 TRP A C 1
ATOM 665 O O . TRP A 1 89 ? -5.061 -2.931 -9.040 1.00 72.88 89 TRP A O 1
ATOM 675 N N . TRP A 1 90 ? -6.851 -1.621 -9.232 1.00 74.06 90 TRP A N 1
ATOM 676 C CA . TRP A 1 90 ? -6.323 -0.815 -10.333 1.00 74.06 90 TRP A CA 1
ATOM 677 C C . TRP A 1 90 ? -4.975 -0.136 -10.032 1.00 74.06 90 TRP A C 1
ATOM 679 O O . TRP A 1 90 ? -4.132 -0.053 -10.924 1.00 74.06 90 TRP A O 1
ATOM 689 N N . LEU A 1 91 ? -4.715 0.278 -8.787 1.00 79.19 91 LEU A N 1
ATOM 690 C CA . LEU A 1 91 ? -3.421 0.846 -8.382 1.00 79.19 91 LEU A CA 1
ATOM 691 C C . LEU A 1 91 ? -2.305 -0.202 -8.393 1.00 79.19 91 LEU A C 1
ATOM 693 O O . LEU A 1 91 ? -1.167 0.103 -8.748 1.00 79.19 91 LEU A O 1
ATOM 697 N N . VAL A 1 92 ? -2.625 -1.448 -8.032 1.00 80.69 92 VAL A N 1
ATOM 698 C CA . VAL A 1 92 ? -1.671 -2.564 -8.091 1.00 80.69 92 VAL A CA 1
ATOM 699 C C . VAL A 1 92 ? -1.327 -2.875 -9.546 1.00 80.69 92 VAL A C 1
ATOM 701 O O . VAL A 1 92 ? -0.150 -2.982 -9.883 1.00 80.69 92 VAL A O 1
ATOM 704 N N . VAL A 1 93 ? -2.335 -2.936 -10.422 1.00 84.00 93 VAL A N 1
ATOM 705 C CA . VAL A 1 93 ? -2.137 -3.147 -11.866 1.00 84.00 93 VAL A CA 1
ATOM 706 C C . VAL A 1 93 ? -1.283 -2.029 -12.474 1.00 84.00 93 VAL A C 1
ATOM 708 O O . VAL A 1 93 ? -0.336 -2.314 -13.206 1.00 84.00 93 VAL A O 1
ATOM 711 N N . GLY A 1 94 ? -1.550 -0.768 -12.119 1.00 84.38 94 GLY A N 1
ATOM 712 C CA . GLY A 1 94 ? -0.758 0.374 -12.576 1.00 84.38 94 GLY A CA 1
ATOM 713 C C . GLY A 1 94 ? 0.715 0.288 -12.161 1.00 84.38 94 GLY A C 1
ATOM 714 O O . GLY A 1 94 ? 1.600 0.522 -12.983 1.00 84.38 94 GLY A O 1
ATOM 715 N N . LYS A 1 95 ? 0.999 -0.115 -10.915 1.00 84.25 95 LYS A N 1
ATOM 716 C CA . LYS A 1 95 ? 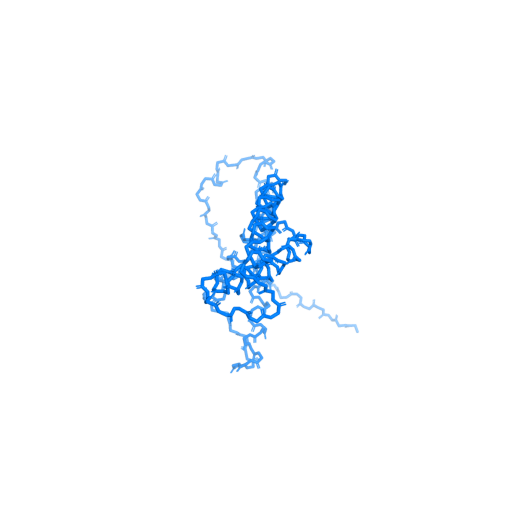2.380 -0.298 -10.432 1.00 84.25 95 LYS A CA 1
ATOM 717 C C . LYS A 1 95 ? 3.107 -1.406 -11.189 1.00 84.25 95 LYS A C 1
ATOM 719 O O . LYS A 1 95 ? 4.244 -1.204 -11.606 1.00 84.25 95 LYS A O 1
ATOM 724 N N . VAL A 1 96 ? 2.445 -2.540 -11.426 1.00 88.06 96 VAL A N 1
ATOM 725 C CA . VAL A 1 96 ? 3.001 -3.633 -12.244 1.00 88.06 96 VAL A CA 1
ATOM 726 C C . VAL A 1 96 ? 3.318 -3.147 -13.661 1.00 88.06 96 VAL A C 1
ATOM 728 O O . VAL A 1 96 ? 4.393 -3.432 -14.183 1.00 88.06 96 VAL A O 1
ATOM 731 N N . PHE A 1 97 ? 2.430 -2.356 -14.264 1.00 88.88 97 PHE A N 1
ATOM 732 C CA . PHE A 1 97 ? 2.646 -1.809 -15.602 1.00 88.88 97 PHE A CA 1
ATOM 733 C C . PHE A 1 97 ? 3.843 -0.845 -15.673 1.00 88.88 97 PHE A C 1
ATOM 735 O O . PHE A 1 97 ? 4.623 -0.912 -16.623 1.00 88.88 97 PHE A O 1
ATOM 742 N N . ILE A 1 98 ? 4.062 -0.013 -14.647 1.00 90.44 98 ILE A N 1
ATOM 743 C CA . ILE A 1 98 ? 5.258 0.845 -14.556 1.00 90.44 98 ILE A CA 1
ATOM 744 C C . ILE A 1 98 ? 6.542 0.012 -14.538 1.00 90.44 98 ILE A C 1
ATOM 746 O O . ILE A 1 98 ? 7.503 0.384 -15.206 1.00 90.44 98 ILE A O 1
ATOM 750 N N . TYR A 1 99 ? 6.572 -1.121 -13.830 1.00 90.19 99 TYR A N 1
ATOM 751 C CA . TYR A 1 99 ? 7.751 -1.993 -13.833 1.00 90.19 99 TYR A CA 1
ATOM 752 C C . TYR A 1 99 ? 8.048 -2.561 -15.223 1.00 90.19 99 TYR A C 1
ATOM 754 O O . TYR A 1 99 ? 9.207 -2.592 -15.636 1.00 90.19 99 TYR A O 1
ATOM 762 N N . ILE A 1 100 ? 7.014 -2.948 -15.974 1.00 91.88 100 ILE A N 1
ATOM 763 C CA . ILE A 1 100 ? 7.169 -3.415 -17.359 1.00 91.88 100 ILE A CA 1
ATOM 764 C C . ILE A 1 100 ? 7.751 -2.295 -18.233 1.00 91.88 100 ILE A C 1
ATOM 766 O O . ILE A 1 100 ? 8.705 -2.523 -18.980 1.00 91.88 100 ILE A O 1
ATOM 770 N N . LEU A 1 101 ? 7.231 -1.072 -18.103 1.00 91.38 101 LEU A N 1
ATOM 771 C CA . LEU A 1 101 ? 7.750 0.083 -18.836 1.00 91.38 101 LEU A CA 1
ATOM 772 C C . LEU A 1 101 ? 9.187 0.431 -18.432 1.00 91.38 101 LEU A C 1
ATOM 774 O O . LEU A 1 101 ? 9.994 0.742 -19.301 1.00 91.38 101 LEU A O 1
ATOM 778 N N . ALA A 1 102 ? 9.543 0.327 -17.152 1.00 90.69 102 ALA A N 1
ATOM 779 C CA . ALA A 1 102 ? 10.904 0.571 -16.678 1.00 90.69 102 ALA A CA 1
ATOM 780 C C . ALA A 1 102 ? 11.909 -0.413 -17.297 1.00 90.69 102 ALA A C 1
ATOM 782 O O . ALA A 1 102 ? 12.990 -0.002 -17.720 1.00 90.69 102 ALA A O 1
ATOM 783 N N . ILE A 1 103 ? 11.534 -1.692 -17.425 1.00 91.56 103 ILE A N 1
ATOM 784 C CA . ILE A 1 103 ? 12.345 -2.694 -18.131 1.00 91.56 103 ILE A CA 1
ATOM 785 C C . ILE A 1 103 ? 12.502 -2.302 -19.606 1.00 91.56 103 ILE A C 1
ATOM 787 O O . ILE A 1 103 ? 13.620 -2.296 -20.119 1.00 91.56 103 ILE A O 1
ATOM 791 N N . ALA A 1 104 ? 11.415 -1.916 -20.281 1.00 88.94 104 ALA A N 1
ATOM 792 C CA . ALA A 1 104 ? 11.464 -1.493 -21.681 1.00 88.94 104 ALA A CA 1
ATOM 793 C C . ALA A 1 104 ? 12.342 -0.244 -21.893 1.00 88.94 104 ALA A C 1
ATOM 795 O O . ALA A 1 104 ? 13.103 -0.183 -22.859 1.00 88.94 104 ALA A O 1
ATOM 796 N N . ILE A 1 105 ? 12.300 0.724 -20.973 1.00 91.94 105 ILE A N 1
ATOM 797 C CA . ILE A 1 105 ? 13.164 1.917 -20.971 1.00 91.94 105 ILE A CA 1
ATOM 798 C C . ILE A 1 105 ? 14.632 1.517 -20.763 1.00 91.94 105 ILE A C 1
ATOM 800 O O . ILE A 1 105 ? 15.511 1.986 -21.485 1.00 91.94 105 ILE A O 1
ATOM 804 N N . GLY A 1 106 ? 14.913 0.617 -19.818 1.00 89.00 106 GLY A N 1
ATOM 805 C CA . GLY A 1 106 ? 16.265 0.109 -19.569 1.00 89.00 106 GLY A CA 1
ATOM 806 C C . GLY A 1 106 ? 16.856 -0.618 -20.782 1.00 89.00 106 GLY A C 1
ATOM 807 O O . GLY A 1 106 ? 17.992 -0.356 -21.169 1.00 89.00 106 GLY A O 1
ATOM 808 N N . VAL A 1 107 ? 16.067 -1.473 -21.436 1.00 89.44 107 VAL A N 1
ATOM 809 C CA . VAL A 1 107 ? 16.495 -2.196 -22.643 1.00 89.44 107 VAL A CA 1
ATOM 810 C C . VAL A 1 107 ? 16.680 -1.236 -23.821 1.00 89.44 107 VAL A C 1
ATOM 812 O O . VAL A 1 107 ? 17.730 -1.250 -24.460 1.00 89.44 107 VAL A O 1
ATOM 815 N N . SER A 1 108 ? 15.704 -0.366 -24.090 1.00 88.56 108 SER A N 1
ATOM 816 C CA . SER A 1 108 ? 15.768 0.573 -25.221 1.00 88.56 108 SER A CA 1
ATOM 817 C C . SER A 1 108 ? 16.882 1.611 -25.075 1.00 88.56 108 SER A C 1
ATOM 819 O O . SER A 1 108 ? 17.569 1.890 -26.055 1.00 88.56 108 SER A O 1
ATOM 821 N N . SER A 1 109 ? 17.124 2.134 -23.868 1.00 87.69 109 SER A N 1
ATOM 822 C CA . SER A 1 109 ? 18.227 3.075 -23.620 1.00 87.69 109 SER A CA 1
ATOM 823 C C . SER A 1 109 ? 19.599 2.455 -23.881 1.00 87.69 109 SER A C 1
ATOM 825 O O . SER A 1 109 ? 20.456 3.110 -24.469 1.00 87.69 109 SER A O 1
ATOM 827 N N . ASN A 1 110 ? 19.800 1.187 -23.510 1.00 87.94 110 ASN A N 1
ATOM 828 C CA . ASN A 1 110 ? 21.047 0.478 -23.787 1.00 87.94 110 ASN A CA 1
ATOM 829 C C . ASN A 1 110 ? 21.212 0.218 -25.294 1.00 87.94 110 ASN A C 1
ATOM 831 O O . ASN A 1 110 ? 22.252 0.529 -25.869 1.00 87.94 110 ASN A O 1
ATOM 835 N N . LEU A 1 111 ? 20.159 -0.272 -25.954 1.00 85.38 111 LEU A N 1
ATOM 836 C CA . LEU A 1 111 ? 20.196 -0.623 -27.378 1.00 85.38 111 LEU A CA 1
ATOM 837 C C . LEU A 1 111 ? 20.301 0.591 -28.307 1.00 85.38 111 LEU A C 1
ATOM 839 O O . LEU A 1 111 ? 20.879 0.480 -29.382 1.00 85.38 111 LEU A O 1
ATOM 843 N N . MET A 1 112 ? 19.822 1.766 -27.896 1.00 81.25 112 MET A N 1
ATOM 844 C CA . MET A 1 112 ? 19.996 3.005 -28.663 1.00 81.25 112 MET A CA 1
ATOM 845 C C . MET A 1 112 ? 21.469 3.437 -28.775 1.00 81.25 112 MET A C 1
ATOM 847 O O . MET A 1 112 ? 21.835 4.107 -29.739 1.00 81.25 112 MET A O 1
ATOM 851 N N . ILE A 1 113 ? 22.306 3.073 -27.799 1.00 83.00 113 ILE A N 1
ATOM 852 C CA . ILE A 1 113 ? 23.720 3.478 -27.731 1.00 83.00 113 ILE A CA 1
ATOM 853 C C . ILE A 1 113 ? 24.625 2.473 -28.465 1.00 83.00 113 ILE A C 1
ATOM 855 O O . ILE A 1 113 ? 25.747 2.805 -28.846 1.00 83.00 113 ILE A O 1
ATOM 859 N N . GLN A 1 114 ? 24.150 1.245 -28.684 1.00 82.50 114 GLN A N 1
ATOM 860 C CA . GLN A 1 114 ? 24.919 0.212 -29.373 1.00 82.50 114 GLN A CA 1
ATOM 861 C C . GLN A 1 114 ? 25.061 0.519 -30.869 1.00 82.50 114 GLN A C 1
ATOM 863 O O . GLN A 1 114 ? 24.137 1.010 -31.515 1.00 82.50 114 GLN A O 1
ATOM 868 N N . SER A 1 115 ? 26.228 0.195 -31.428 1.00 76.12 115 SER A N 1
ATOM 869 C CA . SER A 1 115 ? 26.524 0.363 -32.855 1.00 76.12 115 SER A CA 1
ATOM 870 C C . SER A 1 115 ? 25.754 -0.621 -33.741 1.00 76.12 115 SER A C 1
ATOM 872 O O . SER A 1 115 ? 25.391 -0.274 -34.860 1.00 76.12 115 SER A O 1
ATOM 874 N N . GLU A 1 116 ? 25.464 -1.819 -33.228 1.00 80.62 116 GLU A N 1
ATOM 875 C CA . GLU A 1 116 ? 24.688 -2.857 -33.916 1.00 80.62 116 GLU A CA 1
ATOM 876 C C . GLU A 1 116 ? 23.572 -3.392 -33.005 1.00 80.62 116 GLU A C 1
ATOM 878 O O . GLU A 1 116 ? 23.700 -4.465 -32.411 1.00 80.62 116 GLU A O 1
ATOM 883 N N . PRO A 1 117 ? 22.471 -2.642 -32.836 1.00 80.25 117 PRO A N 1
ATOM 884 C CA . PRO A 1 117 ? 21.343 -3.118 -32.057 1.00 80.25 117 PRO A CA 1
ATOM 885 C C . PRO A 1 117 ? 20.620 -4.262 -32.770 1.00 80.25 117 PRO A C 1
ATOM 887 O O . PRO A 1 117 ? 20.373 -4.232 -33.976 1.00 80.25 117 PRO A O 1
ATOM 890 N N . TRP A 1 118 ? 20.226 -5.268 -31.996 1.00 82.31 118 TRP A N 1
ATOM 891 C CA . TRP A 1 118 ? 19.398 -6.365 -32.484 1.00 82.31 118 TRP A CA 1
ATOM 892 C C . TRP A 1 118 ? 17.933 -5.918 -32.657 1.00 82.31 118 TRP A C 1
ATOM 894 O O . TRP A 1 118 ? 17.476 -4.978 -32.003 1.00 82.31 118 TRP A O 1
ATOM 904 N N . LEU A 1 119 ? 17.194 -6.611 -33.535 1.00 83.56 119 LEU A N 1
ATOM 905 C CA . LEU A 1 119 ? 15.778 -6.403 -33.914 1.00 83.56 119 LEU A CA 1
ATOM 906 C C . LEU A 1 119 ? 15.425 -5.100 -34.637 1.00 83.56 119 LEU A C 1
ATOM 908 O O . LEU A 1 119 ? 14.681 -5.136 -35.615 1.00 83.56 119 LEU A O 1
ATOM 912 N N . LEU A 1 120 ? 15.894 -3.961 -34.144 1.00 83.69 120 LEU A N 1
ATOM 913 C CA . LEU A 1 120 ? 15.560 -2.643 -34.672 1.00 83.69 120 LEU A CA 1
ATOM 914 C C . LEU A 1 120 ? 16.838 -1.826 -34.852 1.00 83.69 120 LEU A C 1
ATOM 916 O O . LEU A 1 120 ? 17.739 -1.927 -34.019 1.00 83.69 120 LEU A O 1
ATOM 920 N N . PRO A 1 121 ? 16.910 -0.968 -35.884 1.00 86.75 121 PRO A N 1
ATOM 921 C CA . PRO A 1 121 ? 17.973 0.024 -35.974 1.00 86.75 121 PRO A CA 1
ATOM 922 C C . PRO A 1 121 ? 17.909 0.977 -34.770 1.00 86.75 121 PRO A C 1
ATOM 924 O O . PRO A 1 121 ? 16.860 1.126 -34.137 1.00 86.75 121 PRO A O 1
ATOM 927 N N . SER A 1 122 ? 19.005 1.679 -34.483 1.00 84.81 122 SER A N 1
ATOM 928 C CA . SER A 1 122 ? 19.099 2.636 -33.366 1.00 84.81 122 SER A CA 1
ATOM 929 C C . SER A 1 122 ? 17.956 3.661 -33.358 1.00 84.81 122 SER A C 1
ATOM 931 O O . SER A 1 122 ? 17.370 3.929 -32.311 1.00 84.81 122 SER A O 1
ATOM 933 N N . ALA A 1 123 ? 17.550 4.152 -34.534 1.00 85.88 123 ALA A N 1
ATOM 934 C CA . ALA A 1 123 ? 16.395 5.037 -34.697 1.00 85.88 123 ALA A CA 1
ATOM 935 C C . ALA A 1 123 ? 15.059 4.393 -34.266 1.00 85.88 123 ALA A C 1
ATOM 937 O O . ALA A 1 123 ? 14.188 5.074 -33.727 1.00 85.88 123 ALA A O 1
ATOM 938 N N . GLY A 1 124 ? 14.900 3.080 -34.462 1.00 86.38 124 GLY A N 1
ATOM 939 C CA . GLY A 1 124 ? 13.733 2.323 -34.005 1.00 86.38 124 GLY A CA 1
ATOM 940 C C . GLY A 1 124 ? 13.702 2.177 -32.483 1.00 86.38 124 GLY A C 1
ATOM 941 O O . GLY A 1 124 ? 12.668 2.426 -31.865 1.00 86.38 124 GLY A O 1
ATOM 942 N N . TRP A 1 125 ? 14.840 1.866 -31.856 1.00 88.50 125 TRP A N 1
ATOM 943 C CA . TRP A 1 125 ? 14.946 1.814 -30.390 1.00 88.50 125 TRP A CA 1
ATOM 944 C C . TRP A 1 125 ? 14.782 3.185 -29.730 1.00 88.50 125 TRP A C 1
ATOM 946 O O . TRP A 1 125 ? 14.161 3.279 -28.671 1.00 88.50 125 TRP A O 1
ATOM 956 N N . MET A 1 126 ? 15.246 4.251 -30.385 1.00 86.62 126 MET A N 1
ATOM 957 C CA . MET A 1 126 ? 14.997 5.629 -29.961 1.00 86.62 126 MET A CA 1
ATOM 958 C C . MET A 1 126 ? 13.497 5.953 -29.957 1.00 86.62 126 MET A C 1
ATOM 960 O O . MET A 1 126 ? 13.001 6.543 -29.001 1.00 86.62 126 MET A O 1
ATOM 964 N N . ALA A 1 127 ? 12.746 5.521 -30.977 1.00 86.56 127 ALA A N 1
ATOM 965 C CA . ALA A 1 127 ? 11.293 5.696 -30.999 1.00 86.56 127 ALA A CA 1
ATOM 966 C C . ALA A 1 127 ? 10.602 4.936 -29.851 1.00 86.56 127 ALA A C 1
ATOM 968 O O . ALA A 1 127 ? 9.730 5.497 -29.189 1.00 86.56 127 ALA A O 1
ATOM 969 N N . VAL A 1 128 ? 11.025 3.698 -29.563 1.00 87.75 128 VAL A N 1
ATOM 970 C CA . VAL A 1 128 ? 10.513 2.916 -28.420 1.00 87.75 128 VAL A CA 1
ATOM 971 C C . VAL A 1 128 ? 10.791 3.635 -27.100 1.00 87.75 128 VAL A C 1
ATOM 973 O O . VAL A 1 128 ? 9.875 3.810 -26.298 1.00 87.75 128 VAL A O 1
ATOM 976 N N . PHE A 1 129 ? 12.014 4.126 -26.896 1.00 88.75 129 PHE A N 1
ATOM 977 C CA . PHE A 1 129 ? 12.376 4.899 -25.708 1.00 88.75 129 PHE A CA 1
ATOM 978 C C . PHE A 1 129 ? 11.497 6.154 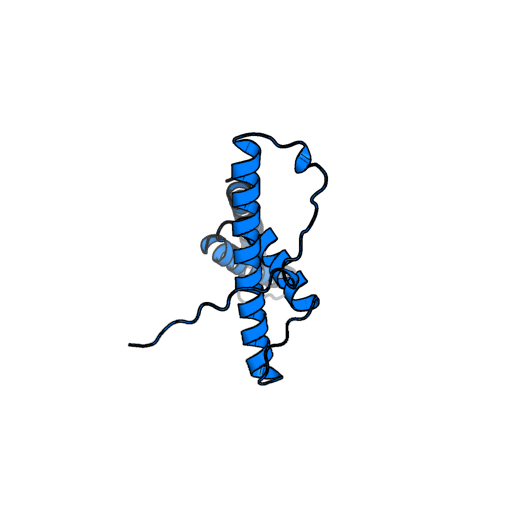-25.556 1.00 88.75 129 PHE A C 1
ATOM 980 O O . PHE A 1 129 ? 10.904 6.379 -24.497 1.00 88.75 129 PHE A O 1
ATOM 987 N N . CYS A 1 130 ? 11.331 6.923 -26.636 1.00 90.19 130 CYS A N 1
ATOM 988 C CA . CYS A 1 130 ? 10.500 8.128 -26.661 1.00 90.19 130 CYS A CA 1
ATOM 989 C C . CYS A 1 130 ? 9.003 7.860 -26.447 1.00 90.19 130 CYS A C 1
ATOM 991 O O . CYS A 1 130 ? 8.291 8.777 -26.053 1.00 90.19 130 CYS A O 1
ATOM 993 N N . LEU A 1 131 ? 8.510 6.643 -26.685 1.00 91.00 131 LEU A N 1
ATOM 994 C CA . LEU A 1 131 ? 7.125 6.261 -26.388 1.00 91.00 131 LEU A CA 1
ATOM 995 C C . LEU A 1 131 ? 6.973 5.718 -24.962 1.00 91.00 131 LEU A C 1
ATOM 997 O O . LEU A 1 131 ? 5.996 6.037 -24.278 1.00 91.00 131 LEU A O 1
ATOM 1001 N N . CYS A 1 132 ? 7.937 4.928 -24.486 1.00 91.75 132 CYS A N 1
ATOM 1002 C CA . CYS A 1 132 ? 7.900 4.315 -23.159 1.00 91.75 132 CYS A CA 1
ATOM 1003 C C . CYS A 1 132 ? 8.100 5.333 -22.027 1.00 91.75 132 CYS A C 1
ATOM 1005 O O . CYS A 1 132 ? 7.439 5.226 -20.997 1.00 91.75 132 CYS A O 1
ATOM 1007 N N . VAL A 1 133 ? 8.966 6.338 -22.202 1.00 90.44 133 VAL A N 1
ATOM 1008 C CA . VAL A 1 133 ? 9.232 7.330 -21.144 1.00 90.44 133 VAL A CA 1
ATOM 1009 C C . VAL A 1 133 ? 7.998 8.197 -20.837 1.00 90.44 133 VAL A C 1
ATOM 1011 O O . VAL A 1 133 ? 7.582 8.229 -19.677 1.00 90.44 133 VAL A O 1
ATOM 1014 N N . PRO A 1 134 ? 7.339 8.853 -21.814 1.00 92.12 134 PRO A N 1
ATOM 1015 C CA . PRO A 1 134 ? 6.157 9.667 -21.532 1.00 92.12 134 PRO A CA 1
ATOM 1016 C C . PRO A 1 134 ? 4.968 8.840 -21.043 1.00 92.12 134 PRO A C 1
ATOM 1018 O O . PRO A 1 134 ? 4.210 9.302 -20.189 1.00 92.12 134 PRO A O 1
ATOM 1021 N N . SER A 1 135 ? 4.801 7.611 -21.543 1.00 90.19 135 SER A N 1
ATOM 1022 C CA . SER A 1 135 ? 3.748 6.713 -21.059 1.00 90.19 135 SER A CA 1
ATOM 1023 C C . SER A 1 135 ? 3.991 6.281 -19.610 1.00 90.19 135 SER A C 1
ATOM 1025 O O . SER A 1 135 ? 3.054 6.326 -18.814 1.00 90.19 135 SER A O 1
ATOM 1027 N N . ALA A 1 136 ? 5.234 5.978 -19.222 1.00 89.94 136 ALA A N 1
ATOM 1028 C CA . ALA A 1 136 ? 5.579 5.670 -17.833 1.00 89.94 136 ALA A CA 1
ATOM 1029 C C . ALA A 1 136 ? 5.300 6.856 -16.901 1.00 89.94 136 ALA A C 1
ATOM 1031 O O . ALA A 1 136 ? 4.666 6.684 -15.860 1.00 89.94 136 ALA A O 1
ATOM 1032 N N . VAL A 1 137 ? 5.702 8.066 -17.303 1.00 91.44 137 VAL A N 1
ATOM 1033 C CA . VAL A 1 137 ? 5.420 9.297 -16.546 1.00 91.44 137 VAL A CA 1
ATOM 1034 C C . VAL A 1 137 ? 3.913 9.532 -16.418 1.00 91.44 137 VAL A C 1
ATOM 1036 O O . VAL A 1 137 ? 3.433 9.824 -15.326 1.00 91.44 137 VAL A O 1
ATOM 1039 N N . SER A 1 138 ? 3.148 9.347 -17.497 1.00 90.38 138 SER A N 1
ATOM 1040 C CA . SER A 1 138 ? 1.688 9.541 -17.490 1.00 90.38 138 SER A CA 1
ATOM 1041 C C . SER A 1 138 ? 0.986 8.585 -16.524 1.00 90.38 138 SER A C 1
ATOM 1043 O O . SER A 1 138 ? 0.111 8.998 -15.763 1.00 90.38 138 SER A O 1
ATOM 1045 N N . VAL A 1 139 ? 1.391 7.312 -16.523 1.00 89.69 139 VAL A N 1
ATOM 1046 C CA . VAL A 1 139 ? 0.850 6.300 -15.604 1.00 89.69 139 VAL A CA 1
ATOM 1047 C C . VAL A 1 139 ? 1.244 6.613 -14.161 1.00 89.69 139 VAL A C 1
ATOM 1049 O O . VAL A 1 139 ? 0.408 6.495 -13.268 1.00 89.69 139 VAL A O 1
ATOM 1052 N N . LEU A 1 140 ? 2.477 7.064 -13.922 1.00 90.44 140 LEU A N 1
ATOM 1053 C CA . LEU A 1 140 ? 2.944 7.437 -12.587 1.00 90.44 140 LEU A CA 1
ATOM 1054 C C . LEU A 1 140 ? 2.151 8.621 -12.022 1.00 90.44 140 LEU A C 1
ATOM 1056 O O . LEU A 1 140 ? 1.665 8.544 -10.896 1.00 90.44 140 LEU A O 1
ATOM 1060 N N . VAL A 1 141 ? 1.924 9.664 -12.826 1.00 90.19 141 VAL A N 1
ATOM 1061 C CA . VAL A 1 141 ? 1.067 10.798 -12.446 1.00 90.19 141 VAL A CA 1
ATOM 1062 C C . VAL A 1 141 ? -0.364 10.333 -12.167 1.00 90.19 141 VAL A C 1
ATOM 1064 O O . VAL A 1 141 ? -0.950 10.737 -11.166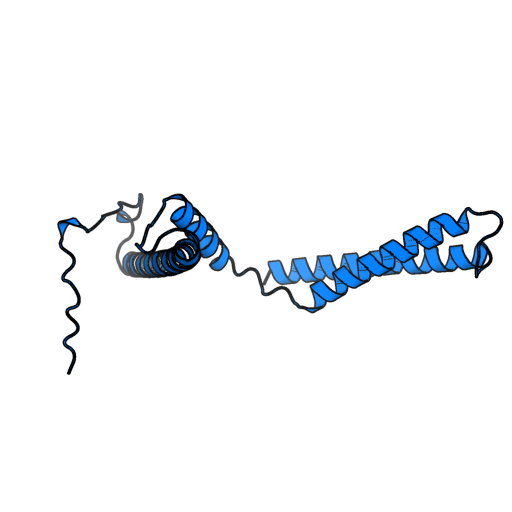 1.00 90.19 141 VAL A O 1
ATOM 1067 N N . ALA A 1 142 ? -0.930 9.458 -13.003 1.00 86.94 142 ALA A N 1
ATOM 1068 C CA . ALA A 1 142 ? -2.282 8.941 -12.794 1.00 86.94 142 ALA A CA 1
ATOM 1069 C C . ALA A 1 142 ? -2.413 8.147 -11.481 1.00 86.94 142 ALA A C 1
ATOM 1071 O O . ALA A 1 142 ? -3.414 8.297 -10.779 1.00 86.94 142 ALA A O 1
ATOM 1072 N N . ILE A 1 143 ? -1.404 7.343 -11.128 1.00 87.94 143 ILE A N 1
ATOM 1073 C CA . ILE A 1 143 ? -1.359 6.600 -9.860 1.00 87.94 143 ILE A CA 1
ATOM 1074 C C . ILE A 1 143 ? -1.244 7.555 -8.674 1.00 87.94 143 ILE A C 1
ATOM 1076 O O . ILE A 1 143 ? -2.004 7.404 -7.723 1.00 87.94 143 ILE A O 1
ATOM 1080 N N . GLU A 1 144 ? -0.354 8.547 -8.728 1.00 85.00 144 GLU A N 1
ATOM 1081 C CA . GLU A 1 144 ? -0.193 9.535 -7.650 1.00 85.00 144 GLU A CA 1
ATOM 1082 C C . GLU A 1 144 ? -1.474 10.348 -7.429 1.00 85.00 144 GLU A C 1
ATOM 1084 O O . GLU A 1 144 ? -1.927 10.517 -6.297 1.00 85.00 144 GLU A O 1
ATOM 1089 N N . VAL A 1 145 ? -2.127 10.792 -8.508 1.00 86.31 145 VAL A N 1
ATOM 1090 C CA . VAL A 1 145 ? -3.408 11.513 -8.430 1.00 86.31 145 VAL A CA 1
ATOM 1091 C C . VAL A 1 145 ? -4.509 10.620 -7.855 1.00 86.31 145 VAL A C 1
ATOM 1093 O O . VAL A 1 145 ? -5.297 11.074 -7.021 1.00 86.31 145 VAL A O 1
ATOM 1096 N N . ALA A 1 146 ? -4.575 9.354 -8.272 1.00 82.50 146 ALA A N 1
ATOM 1097 C CA . ALA A 1 146 ? -5.546 8.401 -7.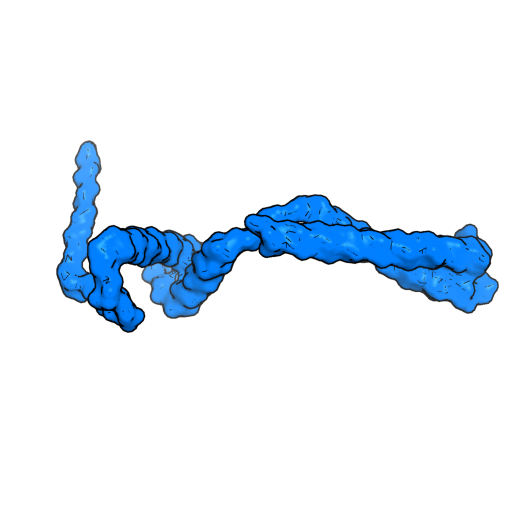748 1.00 82.50 146 ALA A CA 1
ATOM 1098 C C . ALA A 1 146 ? -5.298 8.091 -6.262 1.00 82.50 146 ALA A C 1
ATOM 1100 O O . ALA A 1 146 ? -6.242 8.132 -5.475 1.00 82.50 146 ALA A O 1
ATOM 1101 N N . GLU A 1 147 ? -4.044 7.878 -5.853 1.00 79.81 147 GLU A N 1
ATOM 1102 C CA . GLU A 1 147 ? -3.681 7.678 -4.447 1.00 79.81 147 GLU A CA 1
ATOM 1103 C C . GLU A 1 147 ? -3.969 8.927 -3.601 1.00 79.81 147 GLU A C 1
ATOM 1105 O O . GLU A 1 147 ? -4.444 8.801 -2.473 1.00 79.81 147 GLU A O 1
ATOM 1110 N N . HIS A 1 148 ? -3.724 10.134 -4.120 1.00 75.12 148 HIS A N 1
ATOM 1111 C CA . HIS A 1 148 ? -4.044 11.377 -3.413 1.00 75.12 148 HIS A CA 1
ATOM 1112 C C . HIS A 1 148 ? -5.558 11.554 -3.231 1.00 75.12 148 HIS A C 1
ATOM 1114 O O . HIS A 1 148 ? -6.022 11.935 -2.157 1.00 75.12 148 HIS A O 1
ATOM 1120 N N . LYS A 1 149 ? -6.345 11.222 -4.260 1.00 76.00 149 LYS A N 1
ATOM 1121 C CA . LYS A 1 149 ? -7.811 11.252 -4.198 1.00 76.00 149 LYS A CA 1
ATOM 1122 C C . LYS A 1 149 ? -8.378 10.211 -3.231 1.00 76.00 149 LYS A C 1
ATOM 1124 O O . LYS A 1 149 ? -9.366 10.506 -2.567 1.00 76.00 149 LYS A O 1
ATOM 1129 N N . GLU A 1 150 ? -7.788 9.018 -3.160 1.00 68.75 150 GLU A N 1
ATOM 1130 C CA . GLU A 1 150 ? -8.184 7.985 -2.193 1.00 68.75 150 GLU A CA 1
ATOM 1131 C C . GLU A 1 150 ? -7.827 8.377 -0.753 1.00 68.75 150 GLU A C 1
ATOM 1133 O O . GLU A 1 150 ? -8.613 8.100 0.141 1.00 68.75 150 GLU A O 1
ATOM 1138 N N . ARG A 1 151 ? -6.702 9.069 -0.521 1.00 62.28 151 ARG A N 1
ATOM 1139 C CA . ARG A 1 151 ? -6.308 9.555 0.819 1.00 62.28 151 ARG A CA 1
ATOM 1140 C C . ARG A 1 151 ? -7.182 10.692 1.361 1.00 62.28 151 ARG A C 1
ATOM 1142 O O . ARG A 1 151 ? -7.250 10.856 2.572 1.00 62.28 151 ARG A O 1
ATOM 1149 N N . ASN A 1 152 ? -7.804 11.482 0.484 1.00 58.88 152 ASN A N 1
ATOM 1150 C CA . ASN A 1 152 ? -8.641 12.632 0.856 1.00 58.88 152 ASN A CA 1
ATOM 1151 C C . ASN A 1 152 ? -10.150 12.306 0.897 1.00 58.88 152 ASN A C 1
ATOM 1153 O O . ASN A 1 152 ? -10.965 13.226 0.995 1.00 58.88 152 ASN A O 1
ATOM 1157 N N . ARG A 1 153 ? -10.525 11.032 0.744 1.00 53.12 153 ARG A N 1
ATOM 1158 C CA . ARG A 1 153 ? -11.897 10.531 0.902 1.00 53.12 153 ARG A CA 1
ATOM 1159 C C . ARG A 1 153 ? -12.059 9.869 2.257 1.00 53.12 153 ARG A C 1
ATOM 1161 O O . ARG A 1 153 ? -13.161 10.035 2.816 1.00 53.12 153 ARG A O 1
#

Foldseek 3Di:
DDDPPPDDDDPVPDDDDDDPCLVVDDDPRNVVVVVVVVVVVVQLVVQLVVVQVVVCVPDHVDGDRDPVSSVVSNVVVVVVVVPPPPPPVVLVVLVVVLVVLVVLLVLLVVQLPDPDRPPDDSVVSVVSNVVSVVVSVVSVVVSVVVSVVSNVD

Mean predicted aligned error: 17.12 Å

Nearest PDB structures (foldseek):
  5nen-assembly1_B  TM=2.960E-01  e=3.037E+00  Serratia marcescens

Sequence (153 aa):
MASTHVGQANQSDLVSVDVSGAAVLSGAAREVFDSAIKQYAVELLDEVSLYELQHRRNTSIVPQYTSAQVATAEVVIRNRGITVPGRSWWLVVGKVFIYILAIAIGVSSNLMIQSEPWLLPSAGWMAVFCLCVPSAVSVLVAIEVAEHKERNR

Solvent-accessible surface area (backbone atoms only — not comparable to full-atom values): 9006 Å² total; per-residue (Å²): 136,84,83,80,77,74,75,78,77,58,82,86,74,62,83,83,80,87,58,90,69,57,85,76,45,61,69,71,63,35,56,54,49,55,50,52,51,52,51,50,50,52,56,41,54,53,45,28,49,52,52,34,54,58,48,34,77,76,74,42,96,63,94,64,91,49,73,68,48,46,55,51,26,48,52,50,51,61,51,54,77,44,69,69,63,79,74,54,67,66,56,57,54,51,53,55,50,43,54,55,34,50,51,51,37,56,52,23,58,54,37,40,72,42,94,78,37,77,102,39,55,40,73,51,26,45,51,51,29,66,52,35,52,60,51,38,52,52,51,50,52,52,46,52,53,50,53,52,56,54,76,76,105

Secondary structure (DSSP, 8-state):
----------GGG------TTGGG--THHHHHHHHHHHHHHHHHHHHHHHHHHHHHTTS-SS----HHHHHHHHHHHHHHHS------HHHHHHHHHHHHHHHHHHHHHHHHHSSS-SSS-HHHHHHHHHHHHHHHHHHHHHHHHHHHHHHT-